Protein AF-A0A7G6YEH8-F1 (afdb_monomer)

Foldseek 3Di:
DQPQPFDWDPDCVPADFPAWKWKQALVGDTWIWGWPAADPDVPKTWIFTQDPVGTDIDIGDVPNNITITHRPPDD

Nearest PDB structures (foldseek):
  1nz9-assembly1_A  TM=7.080E-01  e=8.180E-01  Thermus thermophilus
  9bcu-assembly1_G  TM=6.520E-01  e=9.641E-01  Thermococcus kodakarensis
  2lq8-assembly1_A  TM=6.571E-01  e=1.339E+00  Thermotoga maritima
  2eqm-assembly1_A  TM=5.970E-01  e=1.200E+00  Homo sapiens
  6my0-assembly2_B  TM=5.978E-01  e=1.667E+00  Homo sapiens

Organism: NCBI:txid150026

Secondary structure (DSSP, 8-state):
-----EEE---GGGPPTT-EEEEEPTTS-EEEEEEEEE-SSTT-EEEEEEETTEEEEEEEPTTSS-EEEEE----

Structure (mmCIF, N/CA/C/O backbone):
data_AF-A0A7G6YEH8-F1
#
_entry.id   AF-A0A7G6YEH8-F1
#
loop_
_atom_site.group_PDB
_atom_site.id
_atom_site.type_symbol
_atom_site.label_atom_id
_atom_site.label_alt_id
_atom_site.label_comp_id
_atom_site.label_asym_id
_atom_site.label_entity_id
_atom_site.label_seq_id
_atom_site.pdbx_PDB_ins_code
_atom_site.Cartn_x
_atom_site.Cartn_y
_atom_site.Cartn_z
_atom_site.occupancy
_atom_site.B_iso_or_equiv
_atom_site.auth_seq_id
_atom_site.auth_comp_id
_atom_site.auth_asym_id
_atom_site.auth_atom_id
_atom_site.pdbx_PDB_model_num
ATOM 1 N N . MET A 1 1 ? -14.582 17.888 15.786 1.00 41.91 1 MET A N 1
ATOM 2 C CA . MET A 1 1 ? -13.855 16.617 15.620 1.00 41.91 1 MET A CA 1
ATOM 3 C C . MET A 1 1 ? -14.132 16.205 14.200 1.00 41.91 1 MET A C 1
ATOM 5 O O . MET A 1 1 ? -15.292 15.984 13.893 1.00 41.91 1 MET A O 1
ATOM 9 N N . ILE A 1 2 ? -13.130 16.306 13.332 1.00 45.69 2 ILE A N 1
ATOM 10 C CA . ILE A 1 2 ? -13.248 15.840 11.952 1.00 45.69 2 ILE A CA 1
ATOM 11 C C . ILE A 1 2 ? -13.017 14.334 12.059 1.00 45.69 2 ILE A C 1
ATOM 13 O O . ILE A 1 2 ? -11.951 13.920 12.517 1.00 45.69 2 ILE A O 1
ATOM 17 N N . ASP A 1 3 ? -14.067 13.555 11.828 1.00 45.81 3 ASP A N 1
ATOM 18 C CA . ASP A 1 3 ? -14.030 12.096 11.859 1.00 45.81 3 ASP A CA 1
ATOM 19 C C . ASP A 1 3 ? -13.343 11.667 10.562 1.0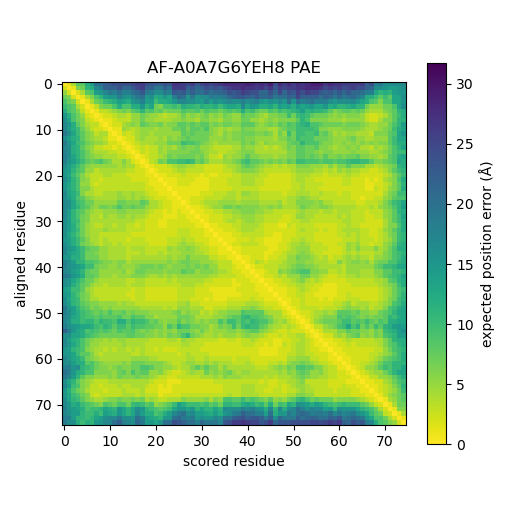0 45.81 3 ASP A C 1
ATOM 21 O O . ASP A 1 3 ? -13.942 11.713 9.494 1.00 45.81 3 ASP A O 1
ATOM 25 N N . ALA A 1 4 ? -12.038 11.399 10.613 1.00 51.41 4 ALA A N 1
ATOM 26 C CA . ALA A 1 4 ? -11.339 10.847 9.462 1.00 51.41 4 ALA A CA 1
ATOM 27 C C . ALA A 1 4 ? -11.794 9.391 9.320 1.00 51.41 4 ALA A C 1
ATOM 29 O O . ALA A 1 4 ? -11.249 8.505 9.978 1.00 51.41 4 ALA A O 1
ATOM 30 N N . THR A 1 5 ? -12.825 9.138 8.516 1.00 57.69 5 THR A N 1
ATOM 31 C CA . THR A 1 5 ? -13.244 7.773 8.202 1.00 57.69 5 THR A CA 1
ATOM 32 C C . THR A 1 5 ? -12.194 7.144 7.293 1.00 57.69 5 THR A C 1
ATOM 34 O O . THR A 1 5 ? -12.110 7.444 6.103 1.00 57.69 5 THR A O 1
ATOM 37 N N . GLU A 1 6 ? -11.345 6.299 7.875 1.00 68.38 6 GLU A N 1
ATOM 38 C CA . GLU A 1 6 ? -10.384 5.473 7.148 1.00 68.38 6 GLU A CA 1
ATOM 39 C C . GLU A 1 6 ? -11.141 4.398 6.357 1.00 68.38 6 GLU A C 1
ATOM 41 O O . GLU A 1 6 ? -11.504 3.344 6.884 1.00 68.38 6 GLU A O 1
ATOM 46 N N . GLU A 1 7 ? -11.416 4.674 5.085 1.00 75.75 7 GLU A N 1
ATOM 47 C CA . GLU A 1 7 ? -12.069 3.718 4.193 1.00 75.75 7 GLU A CA 1
ATOM 48 C C . GLU A 1 7 ? -11.040 2.786 3.547 1.00 75.75 7 GLU A C 1
ATOM 50 O O . GLU A 1 7 ? -9.986 3.218 3.069 1.00 75.75 7 GLU A O 1
ATOM 55 N N . ALA A 1 8 ? -11.348 1.486 3.531 1.00 80.62 8 ALA A N 1
ATOM 56 C CA . ALA A 1 8 ? -10.511 0.490 2.879 1.00 80.62 8 ALA A CA 1
ATOM 57 C C . ALA A 1 8 ? -10.612 0.621 1.354 1.00 80.62 8 ALA A C 1
ATOM 59 O O . ALA A 1 8 ? -11.676 0.424 0.763 1.00 80.62 8 ALA A O 1
ATOM 60 N N . VAL A 1 9 ? -9.481 0.907 0.712 1.00 80.75 9 VAL A N 1
ATOM 61 C CA . VAL A 1 9 ? -9.357 0.979 -0.742 1.00 80.75 9 VAL A CA 1
ATOM 62 C C . VAL A 1 9 ? -9.331 -0.441 -1.295 1.00 80.75 9 VAL A C 1
ATOM 64 O O . VAL A 1 9 ? -8.3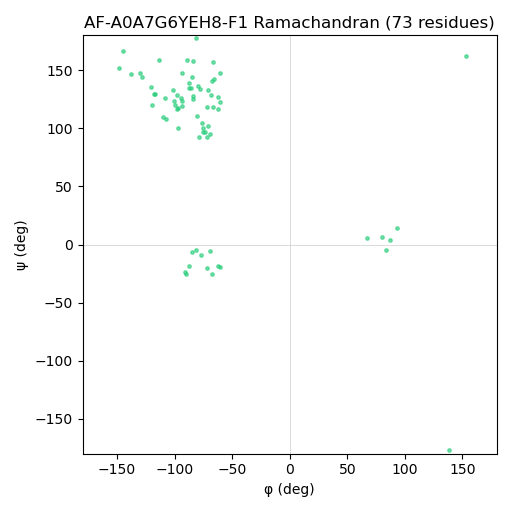39 -1.165 -1.185 1.00 80.75 9 VAL A O 1
ATOM 67 N N . THR A 1 10 ? -10.453 -0.843 -1.884 1.00 78.69 10 THR A N 1
ATOM 68 C CA . THR A 1 10 ? -10.611 -2.160 -2.515 1.00 78.69 10 THR A CA 1
ATOM 69 C C . THR A 1 10 ? -10.232 -2.153 -3.995 1.00 78.69 10 THR A C 1
ATOM 71 O O . THR A 1 10 ? -9.806 -3.187 -4.504 1.00 78.69 10 THR A O 1
ATOM 74 N N . ASP A 1 11 ? -10.311 -0.996 -4.665 1.00 79.00 11 ASP A N 1
ATOM 75 C CA . ASP A 1 11 ? -9.816 -0.801 -6.028 1.00 79.00 11 ASP A CA 1
ATOM 76 C C . ASP A 1 11 ? -8.541 0.046 -6.025 1.00 79.00 11 ASP A C 1
ATOM 78 O O . ASP A 1 11 ? -8.543 1.251 -5.777 1.00 79.00 11 ASP A O 1
ATOM 82 N N . TRP A 1 12 ? -7.411 -0.601 -6.291 1.00 77.50 12 TRP A N 1
ATOM 83 C CA . TRP A 1 12 ? -6.111 0.069 -6.260 1.00 77.50 12 TRP A CA 1
ATOM 84 C C . TRP A 1 12 ? -5.844 0.926 -7.500 1.00 77.50 12 TRP A C 1
ATOM 86 O O . TRP A 1 12 ? -4.882 1.693 -7.513 1.00 77.50 12 TRP A O 1
ATOM 96 N N . SER A 1 13 ? -6.690 0.840 -8.530 1.00 74.81 13 SER A N 1
ATOM 97 C CA . SER A 1 13 ? -6.599 1.708 -9.709 1.00 74.81 13 SER A CA 1
ATOM 98 C C . SER A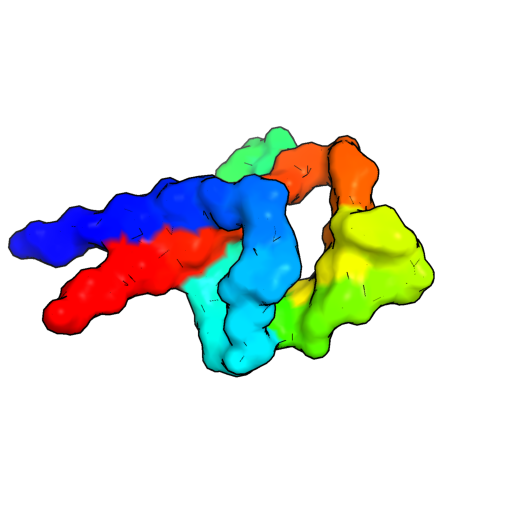 1 13 ? -7.025 3.141 -9.383 1.00 74.81 13 SER A C 1
ATOM 100 O O . SER A 1 13 ? -6.649 4.067 -10.101 1.00 74.81 13 SER A O 1
ATOM 102 N N . GLU A 1 14 ? -7.777 3.337 -8.296 1.00 79.38 14 GLU A N 1
ATOM 103 C CA . GLU A 1 14 ? -8.178 4.653 -7.783 1.00 79.38 14 GLU A CA 1
ATOM 104 C C . GLU A 1 14 ? -7.083 5.331 -6.940 1.00 79.38 14 GLU A C 1
ATOM 106 O O . GLU A 1 14 ? -7.230 6.486 -6.521 1.00 79.38 14 GLU A O 1
ATOM 111 N N . LEU A 1 15 ? -5.962 4.644 -6.689 1.00 83.00 15 LEU A N 1
ATOM 112 C CA . LEU A 1 15 ? -4.846 5.216 -5.947 1.00 83.00 15 LEU A CA 1
ATOM 113 C C . LEU A 1 15 ? -4.173 6.327 -6.755 1.00 83.00 15 LEU A C 1
ATOM 115 O O . LEU A 1 15 ? -3.773 6.167 -7.909 1.00 83.00 15 LEU A O 1
ATOM 119 N N . LEU A 1 16 ? -4.015 7.479 -6.111 1.00 82.81 16 LEU A N 1
ATOM 120 C CA . LEU A 1 16 ? -3.383 8.648 -6.692 1.00 82.81 16 LEU A CA 1
ATOM 121 C C . LEU A 1 16 ? -1.924 8.707 -6.238 1.00 82.81 16 LEU A C 1
ATOM 123 O O . LEU A 1 16 ? -1.647 8.670 -5.035 1.00 82.81 16 LEU A O 1
ATOM 127 N N . PRO A 1 17 ? -0.965 8.848 -7.166 1.00 79.69 17 PRO A N 1
ATOM 128 C CA . PRO A 1 17 ? 0.429 9.017 -6.790 1.00 79.69 17 PRO A CA 1
ATOM 129 C C . PRO A 1 17 ? 0.600 10.285 -5.945 1.00 79.69 17 PRO A C 1
ATOM 131 O O . PRO A 1 17 ? -0.088 11.286 -6.157 1.00 79.69 17 PRO A O 1
ATOM 134 N N . LYS A 1 18 ? 1.559 10.257 -5.011 1.00 77.88 18 LYS A N 1
ATOM 135 C CA . LYS A 1 18 ? 1.866 11.361 -4.074 1.00 77.88 18 LYS A CA 1
ATOM 136 C C . LYS A 1 18 ? 0.779 11.667 -3.033 1.00 77.88 18 LYS A C 1
ATOM 138 O O . LYS A 1 18 ? 0.934 12.634 -2.289 1.00 77.88 18 LYS A O 1
ATOM 143 N N . ARG A 1 19 ? -0.295 10.873 -2.951 1.00 83.06 19 ARG A N 1
ATOM 144 C CA . ARG A 1 19 ? -1.190 10.881 -1.785 1.00 83.06 19 ARG A CA 1
ATOM 145 C C . ARG A 1 19 ? -0.653 9.961 -0.696 1.00 83.06 19 ARG A C 1
ATOM 147 O O . ARG A 1 19 ? -0.101 8.901 -0.991 1.00 83.06 19 ARG A O 1
ATOM 154 N N . ALA A 1 20 ? -0.854 10.385 0.548 1.00 85.19 20 ALA A N 1
ATOM 155 C CA . ALA A 1 20 ? -0.596 9.558 1.711 1.00 85.19 20 ALA A CA 1
ATOM 156 C C . ALA A 1 20 ? -1.737 8.548 1.900 1.00 85.19 20 ALA A C 1
ATOM 158 O O . ALA A 1 20 ? -2.914 8.910 1.836 1.00 85.19 20 ALA A O 1
ATOM 159 N N . TYR A 1 21 ? -1.367 7.300 2.147 1.00 88.62 21 TYR A N 1
ATOM 160 C CA . TYR A 1 21 ? -2.247 6.176 2.442 1.00 88.62 21 TYR A CA 1
ATOM 161 C C . TYR A 1 21 ? -1.735 5.469 3.689 1.00 88.62 21 TYR A C 1
ATOM 163 O O . TYR A 1 21 ? -0.526 5.412 3.917 1.00 88.62 21 TYR A O 1
ATOM 171 N N . VAL A 1 22 ? -2.634 4.902 4.483 1.00 90.44 22 VAL A N 1
ATOM 172 C CA . VAL A 1 22 ? -2.242 4.051 5.609 1.00 90.44 22 VAL A CA 1
ATOM 173 C C . VAL A 1 22 ? -2.264 2.603 5.135 1.00 90.44 22 VAL A C 1
ATOM 175 O O . VAL A 1 22 ? -3.255 2.140 4.578 1.00 90.44 22 VAL A O 1
ATOM 178 N N . LEU A 1 23 ? -1.157 1.893 5.313 1.00 90.88 23 LEU A N 1
ATOM 179 C CA . LEU A 1 23 ? -1.069 0.459 5.080 1.00 90.88 23 LEU A CA 1
ATOM 180 C C . LEU A 1 23 ? -1.243 -0.257 6.402 1.00 90.88 23 LEU A C 1
ATOM 182 O O . LEU A 1 23 ? -0.409 -0.116 7.290 1.00 90.88 23 LEU A O 1
ATOM 186 N N . ARG A 1 24 ? -2.294 -1.060 6.503 1.00 91.06 24 ARG A N 1
ATOM 187 C CA . ARG A 1 24 ? -2.492 -1.966 7.625 1.00 91.06 24 ARG A CA 1
ATOM 188 C C . ARG A 1 24 ? -1.930 -3.335 7.270 1.00 91.06 24 ARG A C 1
ATOM 190 O O . ARG A 1 24 ? -2.379 -3.960 6.302 1.00 91.06 24 ARG A O 1
ATOM 197 N N . SER A 1 25 ? -0.950 -3.783 8.044 1.00 90.38 25 SER A N 1
ATOM 198 C CA . SER A 1 25 ? -0.361 -5.112 7.932 1.00 90.38 25 SER A CA 1
ATOM 199 C C . SER A 1 25 ? -1.387 -6.187 8.319 1.00 90.38 25 SER A C 1
ATOM 201 O O . SER A 1 25 ? -2.329 -5.906 9.068 1.00 90.38 25 SER A O 1
ATOM 203 N N . PRO A 1 26 ? -1.225 -7.440 7.860 1.00 88.06 26 PRO A N 1
ATOM 204 C CA . PRO A 1 26 ? -2.091 -8.547 8.281 1.00 88.06 26 PRO A CA 1
ATOM 205 C C . PRO A 1 26 ? -2.037 -8.821 9.795 1.00 88.06 26 PRO A C 1
ATOM 207 O O . PRO A 1 26 ? -2.949 -9.441 10.339 1.00 88.06 26 PRO A O 1
ATOM 210 N N . GLU A 1 27 ? -0.991 -8.350 10.482 1.00 89.44 27 GLU A N 1
ATOM 211 C CA . GLU A 1 27 ? -0.841 -8.429 11.940 1.00 89.44 27 GLU A 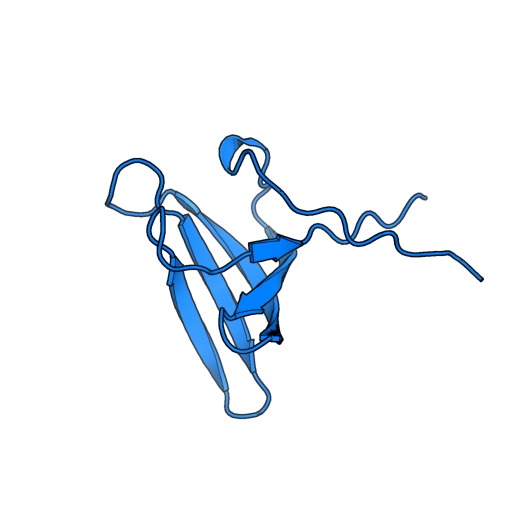CA 1
ATOM 212 C C . GLU A 1 27 ? -1.542 -7.265 12.673 1.00 89.44 27 GLU A C 1
ATOM 214 O O . GLU A 1 27 ? -1.657 -7.289 13.898 1.00 89.44 27 GLU A O 1
ATOM 219 N N . GLY A 1 28 ? -2.069 -6.283 11.930 1.00 87.06 28 GLY A N 1
ATOM 220 C CA . GLY A 1 28 ? -2.818 -5.136 12.450 1.00 87.06 28 GLY A CA 1
ATOM 221 C C . GLY A 1 28 ? -1.977 -3.887 12.719 1.00 87.06 28 GLY A C 1
ATOM 222 O O . GLY A 1 28 ? -2.454 -2.987 13.405 1.00 87.06 28 GLY A O 1
ATOM 223 N N . GLU A 1 29 ? -0.747 -3.824 12.209 1.00 89.06 29 GLU A N 1
ATOM 224 C CA . GLU A 1 29 ? 0.126 -2.656 12.354 1.00 89.06 29 GLU A CA 1
ATOM 225 C C . GLU A 1 29 ? -0.114 -1.645 11.231 1.00 89.06 29 GLU A C 1
ATOM 227 O O . GLU A 1 29 ? -0.180 -2.019 10.062 1.00 89.06 29 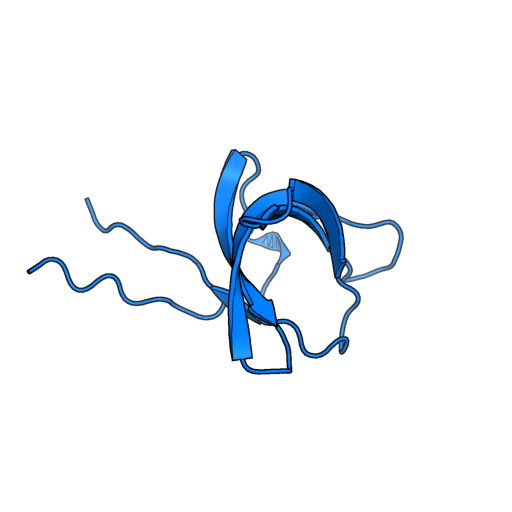GLU A O 1
ATOM 232 N N . ASP A 1 30 ? -0.221 -0.367 11.588 1.00 89.69 30 ASP A N 1
ATOM 233 C CA . ASP A 1 30 ? -0.493 0.718 10.650 1.00 89.69 30 ASP A CA 1
ATOM 234 C C . ASP A 1 30 ? 0.785 1.473 10.288 1.00 89.69 30 ASP A C 1
ATOM 236 O O . ASP A 1 30 ? 1.470 2.0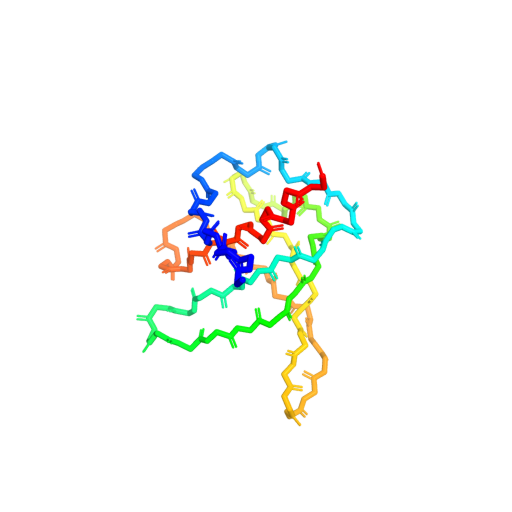29 11.149 1.00 89.69 30 ASP A O 1
ATOM 240 N N . LEU A 1 31 ? 1.072 1.542 8.992 1.00 89.75 31 LEU A N 1
ATOM 241 C CA . LEU A 1 31 ? 2.214 2.249 8.433 1.00 89.75 31 LEU A CA 1
ATOM 242 C C . LEU A 1 31 ? 1.734 3.384 7.537 1.00 89.75 31 LEU A C 1
ATOM 244 O O . LEU A 1 31 ? 0.936 3.186 6.620 1.00 89.75 31 LEU A O 1
ATOM 248 N N . LEU A 1 32 ? 2.258 4.587 7.762 1.00 90.06 32 LEU A N 1
ATOM 249 C CA . LEU A 1 32 ? 2.029 5.689 6.838 1.00 90.06 32 LEU A CA 1
ATOM 250 C C . LEU A 1 32 ? 2.816 5.423 5.558 1.00 90.06 32 LEU A C 1
ATOM 252 O O . LEU A 1 32 ? 3.997 5.098 5.612 1.00 90.06 32 LEU A O 1
ATOM 256 N N . SER A 1 33 ? 2.193 5.580 4.401 1.00 91.38 33 SER A N 1
ATOM 257 C CA . SER A 1 33 ? 2.838 5.302 3.125 1.00 91.38 33 SER A CA 1
ATOM 258 C C . SER A 1 33 ? 2.400 6.258 2.026 1.00 91.38 33 SER A C 1
ATOM 260 O O . SER A 1 33 ? 1.408 6.972 2.156 1.00 91.38 33 SER A O 1
ATOM 262 N N . THR A 1 34 ? 3.128 6.252 0.916 1.00 90.50 34 THR A N 1
ATOM 263 C CA . THR A 1 34 ? 2.726 6.932 -0.318 1.00 90.50 34 THR A CA 1
ATOM 264 C C . THR A 1 34 ? 2.611 5.922 -1.447 1.00 90.50 34 THR A C 1
ATOM 266 O O . THR A 1 34 ? 3.505 5.095 -1.624 1.00 90.50 34 THR A O 1
ATOM 269 N N . TYR A 1 35 ? 1.545 6.010 -2.245 1.00 90.00 35 TYR A N 1
ATOM 270 C CA . TYR A 1 35 ? 1.403 5.168 -3.432 1.00 90.00 35 TYR A CA 1
ATOM 271 C C . TYR A 1 35 ? 2.473 5.522 -4.476 1.00 90.00 35 TYR A C 1
ATOM 273 O O . TYR A 1 35 ? 2.543 6.661 -4.955 1.00 90.00 35 TYR A O 1
ATOM 281 N N . GLY A 1 36 ? 3.318 4.540 -4.794 1.00 89.06 36 GLY A N 1
ATOM 282 C CA . GLY A 1 36 ? 4.416 4.640 -5.755 1.00 89.06 36 GLY A CA 1
ATOM 283 C C . GLY A 1 36 ? 4.025 4.248 -7.179 1.00 89.06 36 GLY A C 1
ATOM 284 O O . GLY A 1 36 ? 4.647 4.724 -8.128 1.00 89.06 36 GLY A O 1
ATOM 285 N N . GLY A 1 37 ? 2.975 3.439 -7.339 1.00 90.06 37 GLY A N 1
ATOM 286 C CA . GLY A 1 37 ? 2.475 2.993 -8.639 1.00 90.06 37 GLY A CA 1
ATOM 287 C C . GLY A 1 37 ? 2.090 1.511 -8.662 1.00 90.06 37 GLY A C 1
ATOM 288 O O . GLY A 1 37 ? 2.145 0.835 -7.631 1.00 90.06 37 GLY A O 1
ATOM 289 N N . PRO A 1 38 ? 1.682 0.987 -9.829 1.00 89.50 38 PRO A N 1
ATOM 290 C CA . PRO A 1 38 ? 1.445 -0.442 -10.002 1.00 89.50 38 PRO A CA 1
ATOM 291 C C . PRO A 1 38 ? 2.763 -1.216 -9.877 1.00 89.50 38 PRO A C 1
ATOM 293 O O . PRO A 1 38 ? 3.809 -0.747 -10.330 1.00 89.50 38 PRO A O 1
ATOM 296 N N . GLY A 1 39 ? 2.712 -2.397 -9.266 1.00 88.00 39 GLY A N 1
ATOM 297 C CA . GLY A 1 39 ? 3.861 -3.294 -9.190 1.00 88.00 39 GLY A CA 1
ATOM 298 C C . GLY A 1 39 ? 4.047 -4.124 -10.461 1.00 88.00 39 GLY A C 1
ATOM 299 O O . GLY A 1 39 ? 3.262 -4.050 -11.407 1.00 88.00 39 GLY A O 1
ATOM 300 N N . GLU A 1 40 ? 5.108 -4.933 -10.486 1.00 87.06 40 GLU A N 1
ATOM 301 C CA . GLU A 1 40 ? 5.445 -5.771 -11.649 1.00 87.06 40 GLU A CA 1
ATOM 302 C C . GLU A 1 40 ? 4.421 -6.889 -11.912 1.00 87.06 40 GLU A C 1
ATOM 304 O O . GLU A 1 40 ? 4.282 -7.359 -13.043 1.00 87.06 40 GLU A O 1
ATOM 309 N N . ALA A 1 41 ? 3.695 -7.324 -10.878 1.00 86.25 41 ALA A N 1
ATOM 310 C CA . ALA A 1 41 ? 2.675 -8.357 -10.983 1.00 86.25 41 ALA A CA 1
ATOM 311 C C . ALA A 1 41 ? 1.288 -7.742 -11.216 1.00 86.25 41 ALA A C 1
ATOM 313 O O . ALA A 1 41 ? 0.952 -6.671 -10.717 1.00 86.25 41 ALA A O 1
ATOM 314 N N . ALA A 1 42 ? 0.437 -8.451 -11.959 1.00 84.31 42 ALA A N 1
ATOM 315 C CA . ALA A 1 42 ? -0.933 -8.006 -12.181 1.00 84.31 42 ALA A C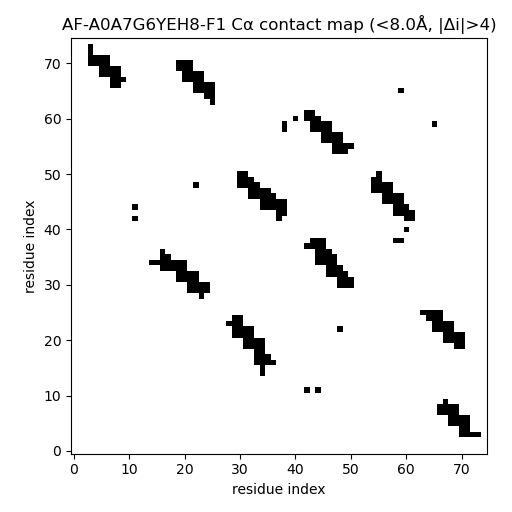A 1
ATOM 316 C C . ALA A 1 42 ? -1.687 -7.896 -10.842 1.00 84.31 42 ALA A C 1
ATOM 318 O O . ALA A 1 42 ? -1.795 -8.875 -10.104 1.00 84.31 42 ALA A O 1
ATOM 319 N N . GLY A 1 43 ? -2.206 -6.702 -10.547 1.00 83.44 43 GLY A N 1
ATOM 320 C CA . GLY A 1 43 ? -2.914 -6.413 -9.299 1.00 83.44 43 GLY A CA 1
ATOM 321 C C . GLY A 1 43 ? -2.009 -6.147 -8.094 1.00 83.44 43 GLY A C 1
ATOM 322 O O . GLY A 1 43 ? -2.534 -6.016 -6.993 1.00 83.44 43 GLY A O 1
ATOM 323 N N . SER A 1 44 ? -0.683 -6.070 -8.268 1.00 89.38 44 SER A N 1
ATOM 324 C CA . SER A 1 44 ? 0.211 -5.598 -7.209 1.00 89.38 44 SER A CA 1
ATOM 325 C C . SER A 1 44 ? 0.409 -4.083 -7.262 1.00 89.38 44 SER A C 1
ATOM 327 O O . SER A 1 44 ? 0.201 -3.434 -8.292 1.00 89.38 44 SER A O 1
ATOM 329 N N . ALA A 1 45 ? 0.824 -3.511 -6.137 1.00 90.88 45 ALA A N 1
ATOM 330 C CA . ALA A 1 45 ? 1.103 -2.088 -5.993 1.00 90.88 45 ALA A CA 1
ATOM 331 C C . ALA A 1 45 ? 2.373 -1.865 -5.179 1.00 90.88 45 ALA A C 1
ATOM 333 O O . ALA A 1 45 ? 2.677 -2.622 -4.258 1.00 90.88 45 ALA A O 1
ATOM 334 N N . VAL A 1 46 ? 3.097 -0.806 -5.520 1.00 92.12 46 VAL A N 1
ATOM 335 C CA . VAL A 1 46 ? 4.279 -0.356 -4.792 1.00 92.12 46 VAL A CA 1
ATOM 336 C C . VAL A 1 46 ? 3.892 0.821 -3.913 1.00 92.12 46 VAL A C 1
ATOM 338 O O . VAL A 1 46 ? 3.246 1.771 -4.365 1.00 92.12 46 VAL A O 1
ATOM 341 N N . PHE A 1 47 ? 4.324 0.770 -2.663 1.00 92.06 47 PHE A N 1
ATOM 342 C CA . PHE A 1 47 ? 4.156 1.826 -1.683 1.00 92.06 47 PHE A CA 1
ATOM 343 C C . PHE A 1 47 ? 5.497 2.166 -1.048 1.00 92.06 47 PHE A C 1
ATOM 345 O O . PHE A 1 47 ? 6.316 1.294 -0.785 1.00 92.06 47 PHE A O 1
ATOM 352 N N . PHE A 1 48 ? 5.702 3.441 -0.754 1.00 92.06 48 PHE A N 1
ATOM 353 C CA . PHE A 1 48 ? 6.825 3.896 0.056 1.00 92.06 48 PHE A CA 1
ATOM 354 C C . PHE A 1 48 ? 6.327 4.057 1.486 1.00 92.06 48 PHE A C 1
ATOM 356 O O . PHE A 1 48 ? 5.614 5.019 1.769 1.00 92.06 48 PHE A O 1
ATOM 363 N N . ALA A 1 49 ? 6.614 3.076 2.340 1.00 91.25 49 ALA A N 1
ATOM 364 C CA . ALA A 1 49 ? 6.193 3.042 3.732 1.00 91.25 49 ALA A CA 1
ATOM 365 C C . ALA A 1 49 ? 7.206 3.772 4.625 1.00 91.25 49 ALA A C 1
ATOM 367 O O . ALA A 1 49 ? 8.418 3.629 4.473 1.00 91.25 49 ALA A O 1
ATOM 368 N N . HIS A 1 50 ? 6.686 4.534 5.576 1.00 88.06 50 HIS A N 1
ATOM 369 C CA . HIS A 1 50 ? 7.427 5.284 6.574 1.00 88.06 50 HIS A CA 1
ATOM 370 C C . HIS A 1 50 ? 7.194 4.616 7.929 1.00 88.06 50 HIS A C 1
ATOM 372 O O . HIS A 1 50 ? 6.085 4.674 8.470 1.00 88.06 50 HIS A O 1
ATOM 378 N N . SER A 1 51 ? 8.224 3.969 8.473 1.00 82.56 51 SER A N 1
ATOM 379 C CA . SER A 1 51 ? 8.190 3.360 9.803 1.00 82.56 51 SER A CA 1
ATOM 380 C C . SER A 1 51 ? 9.160 4.087 10.745 1.00 82.56 51 SER A C 1
ATOM 382 O O . SER A 1 51 ? 10.096 4.749 10.287 1.00 82.56 51 SER A O 1
ATOM 384 N N . PRO A 1 52 ? 8.981 3.981 12.073 1.00 77.75 52 PRO A N 1
ATOM 385 C CA . PRO A 1 52 ? 9.930 4.548 13.032 1.00 77.75 52 PRO A CA 1
ATOM 386 C C . PRO A 1 52 ? 11.334 3.924 12.943 1.00 77.75 52 PRO A C 1
ATOM 388 O O . PRO A 1 52 ? 12.292 4.527 13.425 1.00 77.75 52 PRO A O 1
ATOM 391 N N . GLU A 1 53 ? 11.465 2.740 12.336 1.00 82.50 53 GLU A N 1
ATOM 392 C CA . GLU A 1 53 ? 12.745 2.055 12.117 1.00 82.50 53 GLU A CA 1
ATOM 393 C C . GLU A 1 53 ? 13.424 2.476 10.801 1.00 82.50 53 GLU A C 1
ATOM 395 O O . GLU A 1 53 ? 14.638 2.314 10.658 1.00 82.50 53 GLU A O 1
ATOM 400 N N . GLY A 1 54 ? 12.668 3.059 9.864 1.00 78.81 54 GLY A N 1
ATOM 401 C CA . GLY A 1 54 ? 13.175 3.620 8.614 1.00 78.81 54 GLY A CA 1
ATOM 402 C C . GLY A 1 54 ? 12.150 3.627 7.479 1.00 78.81 54 GLY A C 1
ATOM 403 O O . GLY A 1 54 ? 11.151 2.909 7.495 1.00 78.81 54 GLY A O 1
ATOM 404 N N . ASP A 1 55 ? 12.420 4.443 6.464 1.00 88.75 55 ASP A N 1
ATOM 405 C CA . ASP A 1 55 ? 11.623 4.494 5.238 1.00 88.75 55 ASP A CA 1
ATOM 406 C C . ASP A 1 55 ? 12.008 3.340 4.295 1.00 88.75 55 ASP A C 1
ATOM 408 O O . ASP A 1 55 ? 13.196 3.067 4.090 1.00 88.75 55 ASP A O 1
ATOM 412 N N . GLY A 1 56 ? 11.021 2.674 3.693 1.00 90.25 56 GLY A N 1
ATOM 413 C CA . GLY A 1 56 ? 11.242 1.517 2.823 1.00 90.25 56 GLY A CA 1
ATOM 414 C C . GLY A 1 56 ? 10.220 1.394 1.696 1.00 90.25 56 GLY A C 1
ATOM 415 O O . GLY A 1 56 ? 9.079 1.836 1.810 1.00 90.25 56 GLY A O 1
ATOM 416 N N . GLU A 1 57 ? 10.634 0.783 0.587 1.00 92.62 57 GLU A N 1
ATOM 417 C CA . GLU A 1 57 ? 9.724 0.405 -0.494 1.00 92.62 57 GLU A CA 1
ATOM 418 C C . GLU A 1 57 ? 9.084 -0.953 -0.178 1.00 92.62 57 GLU A C 1
ATOM 420 O O . GLU A 1 57 ? 9.776 -1.931 0.107 1.00 92.62 57 GLU A O 1
ATOM 425 N N . LEU A 1 58 ? 7.756 -1.004 -0.240 1.00 90.56 58 LEU A N 1
ATOM 426 C CA . LEU A 1 58 ? 6.943 -2.186 -0.010 1.00 90.56 58 LEU A CA 1
ATOM 427 C C . LEU A 1 58 ? 6.140 -2.488 -1.277 1.00 90.56 58 LEU A C 1
ATOM 429 O O . LEU A 1 58 ? 5.322 -1.681 -1.717 1.00 90.56 58 LEU A O 1
ATOM 433 N N . THR A 1 59 ? 6.347 -3.669 -1.855 1.00 92.56 59 THR A N 1
ATOM 434 C CA . THR A 1 59 ? 5.500 -4.167 -2.944 1.00 92.56 59 THR A CA 1
ATOM 435 C C . THR A 1 59 ? 4.458 -5.109 -2.368 1.00 92.56 59 THR A C 1
ATOM 437 O O . THR A 1 59 ? 4.803 -6.158 -1.830 1.00 92.56 59 THR A O 1
ATOM 440 N N . ILE A 1 60 ? 3.186 -4.744 -2.495 1.00 90.62 60 ILE A N 1
ATOM 441 C CA . ILE A 1 60 ? 2.060 -5.523 -1.987 1.00 90.62 60 ILE A CA 1
ATOM 442 C C . ILE A 1 60 ? 1.455 -6.321 -3.134 1.00 90.62 60 ILE A C 1
ATOM 444 O O . ILE A 1 60 ? 0.992 -5.748 -4.124 1.00 90.62 60 ILE A O 1
ATOM 448 N N . ALA A 1 61 ? 1.450 -7.645 -3.001 1.00 89.56 61 ALA A N 1
ATOM 449 C CA . ALA A 1 61 ? 0.793 -8.542 -3.940 1.00 89.56 61 ALA A CA 1
ATOM 450 C C . ALA A 1 61 ? -0.711 -8.692 -3.629 1.00 89.56 61 ALA A C 1
ATOM 452 O O . ALA A 1 61 ? -1.153 -8.489 -2.494 1.00 89.56 61 ALA A O 1
ATOM 453 N N . PRO A 1 62 ? -1.534 -9.090 -4.613 1.00 81.75 62 PRO A N 1
ATOM 454 C CA . PRO A 1 62 ? -2.916 -9.454 -4.336 1.00 81.75 62 PRO A CA 1
ATOM 455 C C . PRO A 1 62 ? -2.966 -10.671 -3.398 1.00 81.75 62 PRO A C 1
ATOM 457 O O . PRO A 1 62 ? -2.375 -11.712 -3.682 1.00 81.75 62 PRO A O 1
ATOM 460 N N . GLY A 1 63 ? -3.700 -10.551 -2.289 1.00 82.62 63 GLY A N 1
ATOM 461 C CA . GLY A 1 63 ? -3.868 -11.634 -1.309 1.00 82.62 63 GLY A CA 1
ATOM 462 C C . GLY A 1 63 ? -2.792 -11.711 -0.222 1.00 82.62 63 GLY A C 1
ATOM 463 O O . GLY A 1 63 ? -2.868 -12.597 0.623 1.00 82.62 63 GLY A O 1
ATOM 464 N N . ASP A 1 64 ? -1.851 -10.765 -0.187 1.00 86.69 64 ASP A N 1
ATOM 465 C CA . ASP A 1 64 ? -0.795 -10.670 0.837 1.00 86.69 64 ASP A CA 1
ATOM 466 C C . ASP A 1 64 ? -1.346 -10.276 2.233 1.00 86.69 64 ASP A C 1
ATOM 468 O O . ASP A 1 64 ? -0.639 -10.261 3.233 1.00 86.69 64 ASP A O 1
ATOM 472 N N . GLY A 1 65 ? -2.647 -9.970 2.318 1.00 87.31 65 GLY A N 1
ATOM 473 C CA . GLY A 1 65 ? -3.353 -9.654 3.566 1.00 87.31 65 GLY A CA 1
ATOM 474 C C . GLY A 1 65 ? -3.229 -8.196 4.013 1.00 87.31 65 GLY A C 1
ATOM 475 O O . GLY A 1 65 ? -3.892 -7.788 4.963 1.00 87.31 65 GLY A O 1
ATOM 476 N N . TRP A 1 66 ? -2.433 -7.399 3.305 1.00 90.50 66 TRP A N 1
ATOM 477 C CA . TRP A 1 66 ? -2.353 -5.960 3.505 1.00 90.50 66 TRP A CA 1
ATOM 478 C C . TRP A 1 66 ? -3.643 -5.254 3.096 1.00 90.50 66 TRP A C 1
ATOM 480 O O . TRP A 1 66 ? -4.252 -5.570 2.071 1.00 90.50 66 TRP A O 1
ATOM 490 N N . THR A 1 67 ? -4.021 -4.252 3.882 1.00 90.00 67 THR A N 1
ATOM 491 C CA . THR A 1 67 ? -5.168 -3.388 3.597 1.00 90.00 67 THR A CA 1
ATOM 492 C C . THR A 1 67 ? -4.691 -1.955 3.415 1.00 90.00 67 THR A C 1
ATOM 494 O O . THR A 1 67 ? -3.971 -1.426 4.256 1.00 90.00 67 THR A O 1
ATOM 497 N N . VAL A 1 68 ? -5.099 -1.320 2.319 1.00 88.88 68 VAL A N 1
ATOM 498 C CA . VAL A 1 68 ? -4.811 0.093 2.055 1.00 88.88 68 VAL A CA 1
ATOM 499 C C . VAL A 1 68 ? -5.993 0.911 2.557 1.00 88.88 68 VAL A C 1
ATOM 501 O O . VAL A 1 68 ? -7.121 0.669 2.140 1.00 88.88 68 VAL A O 1
ATOM 504 N N . LEU A 1 69 ? -5.755 1.869 3.443 1.00 87.81 69 LEU A N 1
ATOM 505 C CA . LEU A 1 69 ? -6.758 2.791 3.957 1.00 87.81 69 LEU A CA 1
ATOM 506 C C . LEU A 1 69 ? -6.496 4.179 3.368 1.00 87.81 69 LEU A C 1
ATOM 508 O O . LEU A 1 69 ? -5.385 4.718 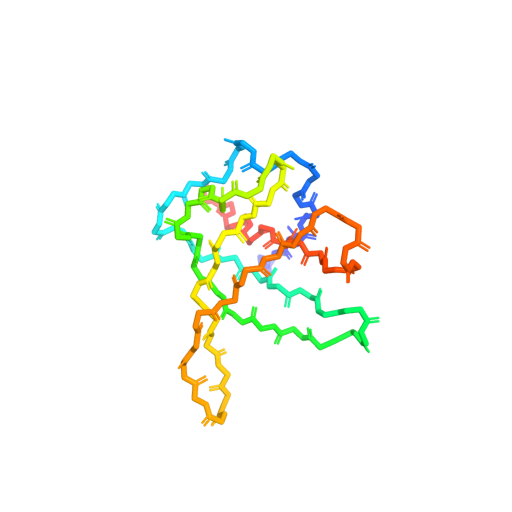3.462 1.00 87.81 69 LEU A O 1
ATOM 512 N N . SER A 1 70 ? -7.508 4.770 2.738 1.00 80.06 70 SER A N 1
ATOM 513 C CA . SER A 1 70 ? -7.429 6.164 2.312 1.00 80.06 70 SER A CA 1
ATOM 514 C C . SER A 1 70 ? -7.813 7.068 3.472 1.00 80.06 70 SER A C 1
ATOM 516 O O . SER A 1 70 ? -8.910 6.952 4.012 1.00 80.06 70 SER A O 1
ATOM 518 N N . SER A 1 71 ? -6.940 8.014 3.814 1.00 66.81 71 SER A N 1
ATOM 519 C CA . SER A 1 71 ? -7.336 9.129 4.666 1.00 66.81 71 SER A CA 1
ATOM 520 C C . SER A 1 71 ? -8.087 10.131 3.789 1.00 66.81 71 SER A C 1
ATOM 522 O O . SER A 1 71 ? -7.482 10.960 3.104 1.00 66.81 71 SER A O 1
ATOM 524 N N . VAL A 1 72 ? -9.414 10.006 3.730 1.00 56.94 72 VAL A N 1
ATOM 525 C CA . VAL A 1 72 ? -10.257 11.071 3.187 1.00 56.94 72 VAL A CA 1
ATOM 526 C C . VAL A 1 72 ? -10.272 12.169 4.245 1.00 56.94 72 VAL A C 1
ATOM 528 O O . VAL A 1 72 ? -11.000 12.099 5.228 1.00 56.94 72 VAL A O 1
ATOM 531 N N . GLN A 1 73 ? -9.411 13.172 4.087 1.00 52.88 73 GLN A N 1
ATOM 532 C CA . GLN A 1 73 ? -9.697 14.468 4.691 1.00 52.88 73 GLN A CA 1
ATOM 533 C C . GLN A 1 73 ? -10.787 15.093 3.821 1.00 52.88 73 GLN A C 1
ATOM 535 O O . GLN A 1 73 ? -10.502 15.536 2.708 1.00 52.88 73 GLN A O 1
ATOM 540 N N . GLU A 1 74 ? -12.038 15.022 4.275 1.00 46.44 74 GLU A N 1
ATOM 541 C CA . GLU A 1 74 ? -13.101 15.874 3.742 1.00 46.44 74 GLU A CA 1
ATOM 542 C C . GLU A 1 74 ? -12.712 17.333 4.047 1.00 46.44 74 GLU A C 1
ATOM 544 O O . GLU A 1 74 ? -1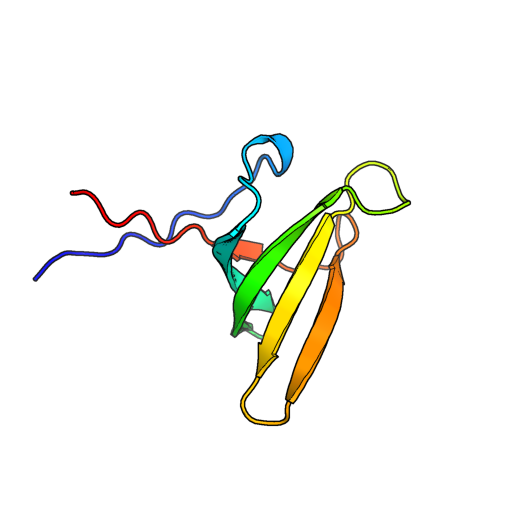2.540 17.692 5.214 1.00 46.44 74 GLU A O 1
ATOM 549 N N . ASP A 1 75 ? -12.494 18.129 2.995 1.00 47.81 75 ASP A N 1
ATOM 550 C CA . ASP A 1 75 ? -12.315 19.590 3.059 1.00 47.81 75 ASP A CA 1
ATOM 551 C C . ASP A 1 75 ? -13.679 20.289 2.958 1.00 47.81 75 ASP A C 1
ATOM 553 O O . ASP A 1 75 ? -14.477 19.893 2.071 1.00 47.81 75 ASP A O 1
#

Mean predicted aligned error: 6.55 Å

Sequence (75 aa):
MIDATEEAVTDWSELLPKRAYVLRSPEGEDLLSTYGGPGEAAGSAVFFAHSPEGDGELTIAPGDGWTVLSSVQED

pLDDT: mean 81.49, std 13.08, range [41.91, 92.62]

Radius of gyration: 12.05 Å; Cα contacts (8 Å, |Δi|>4): 146; chains: 1; bounding box: 27×31×28 Å

Solvent-accessible surface area (backbone atoms only — not comparable to full-atom values): 4520 Å² total; per-residue (Å²): 132,85,79,67,61,67,44,73,55,83,60,72,86,77,63,51,72,84,40,68,31,36,37,30,41,72,89,69,51,78,32,50,23,28,42,71,44,76,38,98,49,92,77,18,33,27,29,40,33,49,49,100,91,50,77,44,82,44,77,47,53,74,86,68,54,64,42,44,24,42,66,51,77,85,128